Protein AF-A0AA37UG50-F1 (afdb_monomer)

Mean predicted aligned error: 3.46 Å

Nearest PDB structures (foldseek):
  2di3-assembly1_B  TM=8.959E-01  e=8.246E-06  Corynebacterium glutamicum
  5tpm-assembly2_C  TM=8.841E-01  e=8.627E-05  Escherichia coli CFT073
  9jpl-assembly1_B  TM=7.604E-01  e=1.803E-05  Achromobacter denitrificans NBRC 15125
  5tpm-assembly2_D  TM=8.787E-01  e=1.340E-04  Escherichia coli CFT073
  1hw1-assembly1_A  TM=8.583E-01  e=2.278E-02  Escherichia coli

InterPro domains:
  IPR008920 Transcription regulator FadR/GntR, C-terminal [G3DSA:1.20.120.530] (1-130)
  IPR008920 Transcription regulator FadR/GntR, C-terminal [SSF48008] (2-128)
  IPR011711 GntR, C-terminal [PF07729] (1-125)
  IPR011711 GntR, C-terminal [SM00895] (1-126)

Secondary structure (DSSP, 8-state):
-HHHHHHHHHHHHHHHHHH--HHHHHHHHHHHHHHT-TT--HHHHHHHHHHHHHHHHHTTS-HHHHHHHHHHHHHHHHHHHHHHHT-TTHHHHHHHHHHHHHHHHHHHHTT-HHHHHHHHHHHHHHHHHTS----

Solvent-accessible surface area (backbone atoms only — not comparable to full-atom values): 7010 Å² total; per-residue (Å²): 93,62,70,61,50,48,57,53,51,26,48,18,29,25,34,17,14,77,50,46,47,75,66,50,52,51,53,52,49,51,44,52,59,63,62,66,43,87,87,69,49,62,66,59,44,52,50,40,54,46,49,4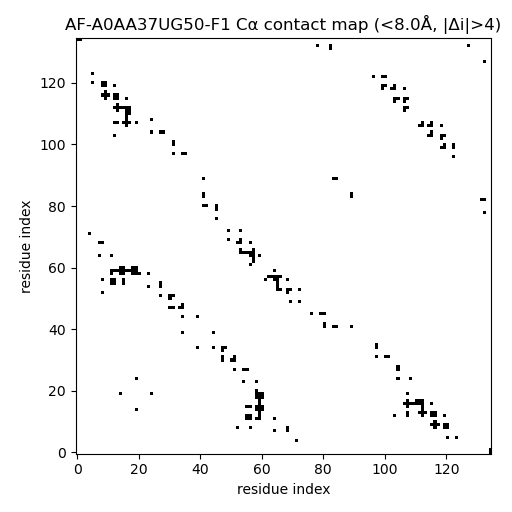5,56,25,49,38,19,44,25,30,75,36,70,66,46,19,55,53,40,47,53,51,44,60,76,45,42,67,61,52,44,53,46,49,71,69,44,94,57,42,67,64,51,48,56,52,52,52,54,44,52,52,51,25,51,51,22,24,77,70,49,34,28,68,54,9,21,48,40,48,44,50,48,52,50,54,63,53,65,73,67,80,70,85,111

Radius of gyration: 13.78 Å; Cα contacts (8 Å, |Δi|>4): 153; chains: 1; bounding box: 36×24×34 Å

Organism: NCBI:txid1930060

Foldseek 3Di:
DLVVCLVLQLLLLLLLLVQADPVLLVVLVVLLVVLPDPPDDLLSNLVSVLVNSLSSLCSSPDNVSSVVSNVVSVVCSVVSSVLLVPDPCSVVVSVVLSVLSVQLSVCSPVSNSVSNSVS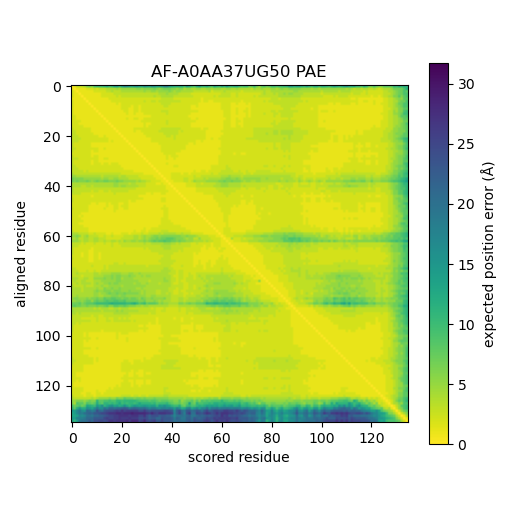VSCSSCVSVVVPRDDD

pLDDT: mean 92.58, std 10.24, range [45.16, 98.88]

Structure (mmCIF, N/CA/C/O backbone):
data_AF-A0AA37UG50-F1
#
_entry.id   AF-A0AA37UG50-F1
#
loop_
_atom_site.group_PDB
_atom_site.id
_atom_site.type_symbol
_atom_site.label_atom_id
_atom_site.label_alt_id
_atom_site.label_comp_id
_atom_site.label_asym_id
_atom_site.label_entity_id
_atom_site.label_seq_id
_atom_site.pdbx_PDB_ins_code
_atom_site.Cartn_x
_atom_site.Cartn_y
_atom_site.Cartn_z
_atom_site.occupancy
_atom_site.B_iso_or_equiv
_atom_site.auth_seq_id
_atom_site.auth_comp_id
_atom_site.auth_asym_id
_atom_site.auth_atom_id
_atom_site.pdbx_PDB_model_num
ATOM 1 N N . MET A 1 1 ? 15.599 8.585 3.099 1.00 77.88 1 MET A N 1
ATOM 2 C CA . MET A 1 1 ? 14.098 8.727 3.137 1.00 77.88 1 MET A CA 1
ATOM 3 C C . MET A 1 1 ? 13.373 7.506 3.725 1.00 77.88 1 MET A C 1
ATOM 5 O O . MET A 1 1 ? 12.251 7.619 4.226 1.00 77.88 1 MET A O 1
ATOM 9 N N . LEU A 1 2 ? 13.997 6.329 3.651 1.00 85.25 2 LEU A N 1
ATOM 10 C CA . LEU A 1 2 ? 13.392 5.032 3.945 1.00 85.25 2 LEU A CA 1
ATOM 11 C C . LEU A 1 2 ? 12.822 4.910 5.368 1.00 85.25 2 LEU A C 1
ATOM 13 O O . LEU A 1 2 ? 11.710 4.429 5.555 1.00 85.25 2 LEU A O 1
ATOM 17 N N . ARG A 1 3 ? 13.544 5.401 6.382 1.00 89.50 3 ARG A N 1
ATOM 18 C CA . ARG A 1 3 ? 13.115 5.305 7.792 1.00 89.50 3 ARG A CA 1
ATOM 19 C C . ARG A 1 3 ? 11.793 6.026 8.065 1.00 89.50 3 ARG A C 1
ATOM 21 O O . ARG A 1 3 ? 10.971 5.508 8.814 1.00 89.50 3 ARG A O 1
ATOM 28 N N . THR A 1 4 ? 11.578 7.184 7.438 1.00 91.25 4 THR A N 1
ATOM 29 C CA . THR A 1 4 ? 10.322 7.941 7.551 1.00 91.25 4 THR A CA 1
ATOM 30 C C . THR A 1 4 ? 9.171 7.200 6.880 1.00 91.25 4 THR A C 1
ATOM 32 O O . THR A 1 4 ? 8.090 7.125 7.459 1.00 91.25 4 THR A O 1
ATOM 35 N N . ARG A 1 5 ? 9.411 6.608 5.698 1.00 92.94 5 ARG A N 1
ATOM 36 C CA . ARG A 1 5 ? 8.431 5.744 5.023 1.00 92.94 5 ARG A CA 1
ATOM 37 C C . ARG A 1 5 ? 8.035 4.575 5.903 1.00 92.94 5 ARG A C 1
ATOM 39 O O . ARG A 1 5 ? 6.857 4.413 6.176 1.00 92.94 5 ARG A O 1
ATOM 46 N N . LEU A 1 6 ? 9.016 3.827 6.403 1.00 95.38 6 LEU A N 1
ATOM 47 C CA . LEU A 1 6 ? 8.765 2.694 7.285 1.00 95.38 6 LEU A CA 1
ATOM 48 C C . LEU A 1 6 ? 7.934 3.119 8.496 1.00 95.38 6 LEU A C 1
ATOM 50 O O . LEU A 1 6 ? 6.897 2.523 8.735 1.00 95.38 6 LEU A O 1
ATOM 54 N N . ALA A 1 7 ? 8.322 4.184 9.204 1.00 96.44 7 ALA A N 1
ATOM 55 C CA . ALA A 1 7 ? 7.576 4.650 10.372 1.00 96.44 7 ALA A CA 1
ATOM 56 C C . ALA A 1 7 ? 6.112 4.995 10.045 1.00 96.44 7 ALA A C 1
ATOM 58 O O . ALA A 1 7 ? 5.204 4.529 10.733 1.00 96.44 7 ALA A O 1
ATOM 59 N N . LEU A 1 8 ? 5.879 5.784 8.991 1.00 97.00 8 LEU A N 1
ATOM 60 C CA . LEU A 1 8 ? 4.537 6.247 8.643 1.00 97.00 8 LEU A CA 1
ATOM 61 C C . LEU A 1 8 ? 3.677 5.131 8.035 1.00 97.00 8 LEU A C 1
ATOM 63 O O . LEU A 1 8 ? 2.515 4.987 8.405 1.00 97.00 8 LEU A O 1
ATOM 67 N N . GLU A 1 9 ? 4.227 4.340 7.115 1.00 98.00 9 GLU A N 1
ATOM 68 C CA . GLU A 1 9 ? 3.497 3.301 6.383 1.00 98.00 9 GLU A CA 1
ATOM 69 C C . GLU A 1 9 ? 3.186 2.089 7.269 1.00 98.00 9 GLU A C 1
ATOM 71 O O . GLU A 1 9 ? 2.063 1.589 7.215 1.00 98.00 9 GLU A O 1
ATOM 76 N N . THR A 1 10 ? 4.105 1.660 8.151 1.00 98.50 10 THR A N 1
ATOM 77 C CA . THR A 1 10 ? 3.816 0.545 9.075 1.00 98.50 10 THR A CA 1
ATOM 78 C C . THR A 1 10 ? 2.760 0.921 10.105 1.00 98.50 10 THR A C 1
ATOM 80 O O . THR A 1 10 ? 1.880 0.115 10.396 1.00 98.50 10 THR A O 1
ATOM 83 N N . TRP A 1 11 ? 2.807 2.157 10.620 1.00 98.31 11 TRP A N 1
ATOM 84 C CA . TRP A 1 11 ? 1.756 2.667 11.502 1.00 98.31 11 TRP A CA 1
ATOM 85 C C . TRP A 1 11 ? 0.422 2.758 10.753 1.00 98.31 11 TRP A C 1
ATOM 87 O O . TRP A 1 11 ? -0.581 2.244 11.229 1.00 98.31 11 TRP A O 1
ATOM 97 N N . SER A 1 12 ? 0.424 3.313 9.537 1.00 98.50 12 SER A N 1
ATOM 98 C CA . SER A 1 12 ? -0.789 3.452 8.719 1.00 98.50 12 SER A CA 1
ATOM 99 C C . SER A 1 12 ? -1.466 2.111 8.437 1.00 98.50 12 SER A C 1
ATOM 101 O O . SER A 1 12 ? -2.682 2.022 8.544 1.00 98.50 12 SER A O 1
ATOM 103 N N . CYS A 1 13 ? -0.698 1.069 8.099 1.00 98.69 13 CYS A N 1
ATOM 104 C CA . CYS A 1 13 ? -1.250 -0.265 7.841 1.00 98.69 13 CYS A CA 1
ATOM 105 C C . CYS A 1 13 ? -1.808 -0.914 9.113 1.00 98.69 13 CYS A C 1
ATOM 107 O O . CYS A 1 13 ? -2.877 -1.515 9.065 1.00 98.69 13 CYS A O 1
ATOM 109 N N . SER A 1 14 ? -1.108 -0.761 10.243 1.00 98.69 14 SER A N 1
ATOM 110 C CA . SER A 1 14 ? -1.577 -1.228 11.553 1.00 98.69 14 SER A CA 1
ATOM 111 C C . SER A 1 14 ? -2.917 -0.590 11.922 1.00 98.69 14 SER A C 1
ATOM 113 O O . SER A 1 14 ? -3.866 -1.294 12.246 1.00 98.69 14 SER A O 1
ATOM 115 N N . GLU A 1 15 ? -3.022 0.735 11.823 1.00 98.69 15 GLU A N 1
ATOM 116 C CA . GLU A 1 15 ? -4.250 1.459 12.167 1.00 98.69 15 GLU A CA 1
ATOM 117 C C . GLU A 1 15 ? -5.379 1.200 11.169 1.00 98.69 15 GLU A C 1
ATOM 119 O O . GLU A 1 15 ? -6.531 1.058 11.567 1.00 98.69 15 GLU A O 1
ATOM 124 N N . ALA A 1 16 ? -5.068 1.091 9.874 1.00 98.62 16 ALA A N 1
ATOM 125 C CA . ALA A 1 16 ? -6.064 0.742 8.867 1.00 98.62 16 ALA A CA 1
ATOM 126 C C . ALA A 1 16 ? -6.678 -0.636 9.145 1.00 98.62 16 ALA A C 1
ATOM 128 O O . ALA A 1 16 ? -7.883 -0.786 9.004 1.00 98.62 16 ALA A O 1
ATOM 129 N N . ALA A 1 17 ? -5.905 -1.618 9.620 1.00 98.75 17 ALA A N 1
ATOM 130 C CA . ALA A 1 17 ? -6.464 -2.912 10.021 1.00 98.75 17 ALA A CA 1
ATOM 131 C C . ALA A 1 17 ? -7.495 -2.795 11.165 1.00 98.75 17 ALA A C 1
ATOM 133 O O . ALA A 1 17 ? -8.398 -3.618 11.277 1.00 98.75 17 ALA A O 1
ATOM 134 N N . LEU A 1 18 ? -7.388 -1.769 12.014 1.00 98.31 18 LEU A N 1
ATOM 135 C CA . LEU A 1 18 ? -8.284 -1.565 13.157 1.00 98.31 18 LEU A CA 1
ATOM 136 C C . LEU A 1 18 ? -9.468 -0.639 12.848 1.00 98.31 18 LEU A C 1
ATOM 138 O O . LEU A 1 18 ? -10.494 -0.706 13.529 1.00 98.31 18 LEU A O 1
ATOM 142 N N . HIS A 1 19 ? -9.321 0.247 11.862 1.00 98.25 19 HIS A N 1
ATOM 143 C CA . HIS A 1 19 ? -10.234 1.372 11.648 1.00 98.25 19 HIS A CA 1
ATOM 144 C C . HIS A 1 19 ? -10.837 1.456 10.245 1.00 98.25 19 HIS A C 1
ATOM 146 O O . HIS A 1 19 ? -11.834 2.163 10.081 1.00 98.25 19 HIS A O 1
ATOM 152 N N . ALA A 1 20 ? -10.286 0.748 9.256 1.00 98.25 20 ALA A N 1
ATOM 153 C CA . ALA A 1 20 ? -10.811 0.771 7.899 1.00 98.25 20 ALA A CA 1
ATOM 154 C C . ALA A 1 20 ? -12.232 0.191 7.844 1.00 98.25 20 ALA A C 1
ATOM 156 O O . ALA A 1 20 ? -12.556 -0.861 8.399 1.00 98.25 20 ALA A O 1
ATOM 157 N N . SER A 1 21 ? -13.097 0.909 7.145 1.00 98.25 21 SER A N 1
ATOM 158 C CA . SER A 1 21 ? -14.453 0.509 6.817 1.00 98.25 21 SER A CA 1
ATOM 159 C C . SER A 1 21 ? -14.485 -0.440 5.615 1.00 98.25 21 SER A C 1
ATOM 161 O O . SER A 1 21 ? -13.526 -0.586 4.856 1.00 98.25 21 SER A O 1
ATOM 163 N N . ALA A 1 22 ? -15.643 -1.058 5.382 1.00 98.25 22 ALA A N 1
ATOM 164 C CA . ALA A 1 22 ? -15.861 -1.863 4.181 1.00 98.25 22 ALA A CA 1
ATOM 165 C C . ALA A 1 22 ? -15.734 -1.046 2.878 1.00 98.25 22 ALA A C 1
ATOM 167 O O . ALA A 1 22 ? -15.333 -1.597 1.855 1.00 98.25 22 ALA A O 1
ATOM 168 N N . GLU A 1 23 ? -16.053 0.251 2.915 1.00 98.38 23 GLU A N 1
ATOM 169 C CA . GLU A 1 23 ? -15.864 1.165 1.783 1.00 98.38 23 GLU A CA 1
ATOM 170 C C . GLU A 1 23 ? -14.373 1.401 1.517 1.00 98.38 23 GLU A C 1
ATOM 172 O O . GLU A 1 23 ? -13.926 1.275 0.378 1.00 98.38 23 GLU A O 1
ATOM 177 N N . ASP A 1 24 ? -13.577 1.602 2.573 1.00 98.44 24 ASP A N 1
ATOM 178 C CA . ASP A 1 24 ? -12.121 1.714 2.456 1.00 98.44 24 ASP A CA 1
ATOM 179 C C . ASP A 1 24 ? -11.506 0.454 1.825 1.00 98.44 24 ASP A C 1
ATOM 181 O O . ASP A 1 24 ? -10.675 0.549 0.919 1.00 98.44 24 ASP A O 1
ATOM 185 N N . HIS A 1 25 ? -11.951 -0.737 2.245 1.00 98.69 25 HIS A N 1
ATOM 186 C CA . HIS A 1 25 ? -11.509 -2.004 1.655 1.00 98.69 25 HIS A CA 1
ATOM 187 C C . HIS A 1 25 ? -11.858 -2.115 0.168 1.00 98.69 25 HIS A C 1
ATOM 189 O O . HIS A 1 25 ? -11.030 -2.570 -0.624 1.00 98.69 25 HIS A O 1
ATOM 195 N N . ALA A 1 26 ? -13.069 -1.705 -0.216 1.00 98.75 26 ALA A N 1
ATOM 196 C CA . ALA A 1 26 ? -13.516 -1.749 -1.603 1.00 98.75 26 ALA A CA 1
ATOM 197 C C . ALA A 1 26 ? -12.704 -0.794 -2.490 1.00 98.75 26 ALA A C 1
ATOM 199 O O . ALA A 1 26 ? -12.287 -1.173 -3.584 1.00 98.75 26 ALA A O 1
ATOM 200 N N . GLU A 1 27 ? -12.423 0.418 -2.013 1.00 98.62 27 GLU A N 1
ATOM 201 C CA . GLU A 1 27 ? -11.597 1.382 -2.743 1.00 98.62 27 GLU A CA 1
ATOM 202 C C . GLU A 1 27 ? -10.144 0.918 -2.882 1.00 98.62 27 GLU A C 1
ATOM 204 O O . GLU A 1 27 ? -9.559 1.033 -3.961 1.00 98.62 27 GLU A O 1
ATOM 209 N N . LEU A 1 28 ? -9.563 0.347 -1.822 1.00 98.75 28 LEU A N 1
ATOM 210 C CA . LEU A 1 28 ? -8.228 -0.249 -1.875 1.00 98.75 28 LEU A CA 1
ATOM 211 C C . LEU A 1 28 ? -8.168 -1.396 -2.887 1.00 98.75 28 LEU A C 1
ATOM 213 O O . LEU A 1 28 ? -7.240 -1.449 -3.693 1.00 98.75 28 LEU A O 1
ATOM 217 N N . ALA A 1 29 ? -9.166 -2.283 -2.885 1.00 98.75 29 ALA A N 1
ATOM 218 C CA . ALA A 1 29 ? -9.256 -3.372 -3.852 1.00 98.75 29 ALA A CA 1
ATOM 219 C C . ALA A 1 29 ? -9.354 -2.847 -5.291 1.00 98.75 29 ALA A C 1
ATOM 221 O O . ALA A 1 29 ? -8.622 -3.321 -6.157 1.00 98.75 29 ALA A O 1
ATOM 222 N N . ALA A 1 30 ? -10.175 -1.820 -5.531 1.00 98.75 30 ALA A N 1
ATOM 223 C CA . ALA A 1 30 ? -10.339 -1.221 -6.852 1.00 98.75 30 ALA A CA 1
ATOM 224 C C . ALA A 1 30 ? -9.038 -0.603 -7.396 1.00 98.75 30 ALA A C 1
ATOM 226 O O . ALA A 1 30 ? -8.759 -0.709 -8.590 1.00 98.75 30 ALA A O 1
ATOM 227 N N . ILE A 1 31 ? -8.212 0.006 -6.534 1.00 98.75 31 ILE A N 1
ATOM 228 C CA . ILE A 1 31 ? -6.885 0.503 -6.934 1.00 98.75 31 ILE A CA 1
ATOM 229 C C . ILE A 1 31 ? -6.003 -0.654 -7.421 1.00 98.75 31 ILE A C 1
ATOM 231 O O . ILE A 1 31 ? -5.349 -0.523 -8.456 1.00 98.75 31 ILE A O 1
ATOM 235 N N . LEU A 1 32 ? -5.999 -1.783 -6.705 1.00 98.56 32 LEU A N 1
ATOM 236 C CA . LEU A 1 32 ? -5.203 -2.954 -7.083 1.00 98.56 32 LEU A CA 1
ATOM 237 C C . LEU A 1 32 ? -5.727 -3.626 -8.356 1.00 98.56 32 LEU A C 1
ATOM 239 O O . LEU A 1 32 ? -4.928 -4.040 -9.192 1.00 98.56 32 LEU A O 1
ATOM 243 N N . ASP A 1 33 ? -7.045 -3.673 -8.545 1.00 98.31 33 ASP A N 1
ATOM 244 C CA . ASP A 1 33 ? -7.661 -4.188 -9.772 1.00 98.31 33 ASP A CA 1
ATOM 245 C C . ASP A 1 33 ? -7.272 -3.335 -10.995 1.00 98.31 33 ASP A C 1
ATOM 247 O O . ASP A 1 33 ? -6.933 -3.870 -12.052 1.00 98.31 33 ASP A O 1
ATOM 251 N N . GLU A 1 34 ? -7.241 -2.005 -10.857 1.00 98.12 34 GLU A N 1
ATOM 252 C CA . GLU A 1 34 ? -6.740 -1.112 -11.912 1.00 98.12 34 GLU A CA 1
ATOM 253 C C . GLU A 1 34 ? -5.235 -1.326 -12.155 1.00 98.12 34 GLU A C 1
ATOM 255 O O . GLU A 1 34 ? -4.762 -1.256 -13.293 1.00 98.12 34 GLU A O 1
ATOM 260 N N . MET A 1 35 ? -4.478 -1.641 -11.100 1.00 97.31 35 MET A N 1
ATOM 261 C CA . MET A 1 35 ? -3.047 -1.927 -11.192 1.00 97.31 35 MET A CA 1
ATOM 262 C C . MET A 1 35 ? -2.755 -3.233 -11.941 1.00 97.31 35 MET A C 1
ATOM 264 O O . MET A 1 35 ? -1.667 -3.377 -12.501 1.00 97.31 35 MET A O 1
ATOM 268 N N . ASP A 1 36 ? -3.715 -4.157 -12.022 1.00 95.94 36 ASP A N 1
ATOM 269 C CA . ASP A 1 36 ? -3.622 -5.428 -12.754 1.00 95.94 36 ASP A CA 1
ATOM 270 C C . ASP A 1 36 ? -3.912 -5.303 -14.258 1.00 95.94 36 ASP A C 1
ATOM 272 O O . ASP A 1 36 ? -3.796 -6.281 -15.004 1.00 95.94 36 ASP A O 1
ATOM 276 N N . ARG A 1 37 ? -4.243 -4.102 -14.749 1.00 95.06 37 ARG A N 1
ATOM 277 C CA . ARG A 1 37 ? -4.589 -3.910 -16.160 1.00 95.06 37 ARG A CA 1
ATOM 278 C C . ARG A 1 37 ? -3.484 -4.377 -17.113 1.00 95.06 37 ARG A C 1
ATOM 280 O O . ARG A 1 37 ? -2.323 -3.972 -16.969 1.00 95.06 37 ARG A O 1
ATOM 287 N N . PRO A 1 38 ? -3.834 -5.167 -18.148 1.00 93.00 38 PRO A N 1
ATOM 288 C CA . PRO A 1 38 ? -2.880 -5.583 -19.165 1.00 93.00 38 PRO A CA 1
ATOM 289 C C . PRO A 1 38 ? -2.222 -4.382 -19.847 1.00 93.00 38 PRO A C 1
ATOM 291 O O . PRO A 1 38 ? -2.901 -3.442 -20.261 1.00 93.00 38 PRO A O 1
ATOM 294 N N . GLY A 1 39 ? -0.898 -4.429 -19.987 1.00 90.69 39 GLY A N 1
ATOM 295 C CA . GLY A 1 39 ? -0.133 -3.391 -20.680 1.00 90.69 39 GLY A CA 1
ATOM 296 C C . GLY A 1 39 ? 0.008 -2.067 -19.923 1.00 90.69 39 GLY A C 1
ATOM 297 O O . GLY A 1 39 ? 0.416 -1.084 -20.538 1.00 90.69 39 GLY A O 1
ATOM 298 N N . ILE A 1 40 ? -0.308 -2.017 -18.621 1.00 94.00 40 ILE A N 1
ATOM 299 C CA . ILE A 1 40 ? -0.041 -0.834 -17.794 1.00 94.00 40 ILE A CA 1
ATOM 300 C C . ILE A 1 40 ? 1.445 -0.455 -17.860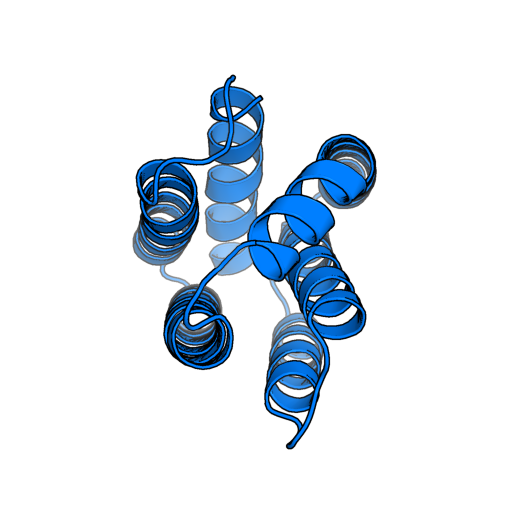 1.00 94.00 40 ILE A C 1
ATOM 302 O O . ILE A 1 40 ? 2.313 -1.319 -17.786 1.00 94.00 40 ILE A O 1
ATOM 306 N N . GLY A 1 41 ? 1.745 0.832 -18.033 1.00 92.00 41 GLY A N 1
ATOM 307 C CA . GLY A 1 41 ? 3.117 1.340 -18.040 1.00 92.00 41 GLY A CA 1
ATOM 308 C C . GLY A 1 41 ? 3.620 1.687 -16.638 1.00 92.00 41 GLY A C 1
ATOM 309 O O . GLY A 1 41 ? 2.830 1.924 -15.725 1.00 92.00 41 GLY A O 1
ATOM 310 N N . THR A 1 42 ? 4.939 1.810 -16.478 1.00 92.00 42 THR A N 1
ATOM 311 C CA . THR A 1 42 ? 5.596 2.139 -15.195 1.00 92.00 42 THR A CA 1
ATOM 312 C C . THR A 1 42 ? 5.079 3.432 -14.553 1.00 92.00 42 THR A C 1
ATOM 314 O O . THR A 1 42 ? 4.954 3.508 -13.333 1.00 92.00 42 THR A O 1
ATOM 317 N N . GLY A 1 43 ? 4.736 4.445 -15.357 1.00 92.12 43 GLY A N 1
ATOM 318 C CA . GLY A 1 43 ? 4.188 5.714 -14.869 1.00 92.12 43 GLY A CA 1
ATOM 319 C C . GLY A 1 43 ? 2.818 5.563 -14.200 1.00 92.12 43 GLY A C 1
ATOM 320 O O . GLY A 1 43 ? 2.627 6.040 -13.080 1.00 92.12 43 GLY A O 1
ATOM 321 N N . ASP A 1 44 ? 1.883 4.868 -14.855 1.00 94.94 44 ASP A N 1
ATOM 322 C CA . ASP A 1 44 ? 0.559 4.589 -14.287 1.00 94.94 44 ASP A CA 1
ATOM 323 C C . ASP A 1 44 ? 0.639 3.616 -13.113 1.00 94.94 44 ASP A C 1
ATOM 325 O O . ASP A 1 44 ? -0.036 3.824 -12.106 1.00 94.94 44 ASP A O 1
ATOM 329 N N . PHE A 1 45 ? 1.515 2.613 -13.196 1.00 95.44 45 PHE A N 1
ATOM 330 C CA . PHE A 1 45 ? 1.771 1.692 -12.094 1.00 95.44 45 PHE A CA 1
ATOM 331 C C . PHE A 1 45 ? 2.247 2.442 -10.844 1.00 95.44 45 PHE A C 1
ATOM 333 O O . PHE A 1 45 ? 1.661 2.304 -9.777 1.00 95.44 45 PHE A O 1
ATOM 340 N N . ASN A 1 46 ? 3.243 3.323 -10.976 1.00 94.81 46 ASN A N 1
ATOM 341 C CA . ASN A 1 46 ? 3.736 4.131 -9.861 1.00 94.81 46 ASN A CA 1
ATOM 342 C C . ASN A 1 46 ? 2.673 5.102 -9.308 1.00 94.81 46 ASN A C 1
ATOM 344 O O . ASN A 1 46 ? 2.636 5.367 -8.104 1.00 94.81 46 ASN A O 1
ATOM 348 N N . ARG A 1 47 ? 1.796 5.638 -10.168 1.00 96.31 47 ARG A N 1
ATOM 349 C CA . ARG A 1 47 ? 0.668 6.475 -9.735 1.00 96.31 47 ARG A CA 1
ATOM 350 C C . ARG A 1 47 ? -0.317 5.678 -8.876 1.00 96.31 47 ARG A C 1
ATOM 352 O O . ARG A 1 47 ? -0.764 6.194 -7.854 1.00 96.31 47 ARG A O 1
ATOM 359 N N . LEU A 1 48 ? -0.653 4.454 -9.282 1.00 98.12 48 LEU A N 1
ATOM 360 C CA . LEU A 1 48 ? -1.548 3.565 -8.534 1.00 98.12 48 LEU A CA 1
ATOM 361 C C . LEU A 1 48 ? -0.900 3.061 -7.241 1.00 98.12 48 LEU A C 1
ATOM 363 O O . LEU A 1 48 ? -1.552 3.097 -6.204 1.00 98.12 48 LEU A O 1
ATOM 367 N N . ASP A 1 49 ? 0.390 2.721 -7.267 1.00 97.00 49 ASP A N 1
ATOM 368 C CA . ASP A 1 49 ? 1.188 2.406 -6.075 1.00 97.00 49 ASP A CA 1
ATOM 369 C C . ASP A 1 49 ? 1.113 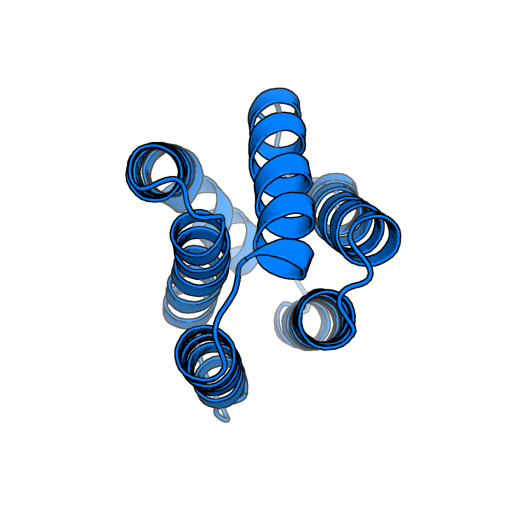3.553 -5.053 1.00 97.00 49 ASP A C 1
ATOM 371 O O . ASP A 1 49 ? 0.709 3.362 -3.907 1.00 97.00 49 ASP A O 1
ATOM 375 N N . ALA A 1 50 ? 1.388 4.792 -5.476 1.00 96.81 50 ALA A N 1
ATOM 376 C CA . ALA A 1 50 ? 1.254 5.953 -4.599 1.00 96.81 50 ALA A CA 1
ATOM 377 C C . ALA A 1 50 ? -0.178 6.126 -4.061 1.00 96.81 50 ALA A C 1
ATOM 379 O O . ALA A 1 50 ? -0.348 6.417 -2.875 1.00 96.81 50 ALA A O 1
ATOM 380 N N . ALA A 1 51 ? -1.193 5.941 -4.911 1.00 98.31 51 ALA A N 1
ATOM 381 C CA . ALA A 1 51 ? -2.594 6.046 -4.515 1.00 98.31 51 ALA A CA 1
ATOM 382 C C . ALA A 1 51 ? -2.979 4.989 -3.470 1.00 98.31 51 ALA A C 1
ATOM 384 O O . ALA A 1 51 ? -3.660 5.326 -2.505 1.00 98.31 51 ALA A O 1
ATOM 385 N N . PHE A 1 52 ? -2.496 3.753 -3.611 1.00 98.69 52 PHE A N 1
ATOM 386 C CA . PHE A 1 52 ? -2.738 2.667 -2.665 1.00 98.69 52 PHE A CA 1
ATOM 387 C C . PHE A 1 52 ? -2.205 3.011 -1.269 1.00 98.69 52 PHE A C 1
ATOM 389 O O . PHE A 1 52 ? -2.960 3.012 -0.297 1.00 98.69 52 PHE A O 1
ATOM 396 N N . HIS A 1 53 ? -0.938 3.425 -1.167 1.00 98.44 53 HIS A N 1
ATOM 397 C CA . HIS A 1 53 ? -0.335 3.806 0.117 1.00 98.44 53 HIS A CA 1
ATOM 398 C C . HIS A 1 53 ? -1.014 5.024 0.763 1.00 98.44 53 HIS A C 1
ATOM 400 O O . HIS A 1 53 ? -1.242 5.043 1.975 1.00 98.44 53 HIS A O 1
ATOM 406 N N . VAL A 1 54 ? -1.376 6.038 -0.032 1.00 98.25 54 VAL A N 1
ATOM 407 C CA . VAL A 1 54 ? -2.136 7.200 0.463 1.00 98.25 54 VAL A CA 1
ATOM 408 C C . VAL A 1 54 ? -3.519 6.778 0.950 1.00 98.25 54 VAL A C 1
ATOM 410 O O . VAL A 1 54 ? -3.963 7.256 1.996 1.00 98.25 54 VAL A O 1
ATOM 413 N N . ARG A 1 55 ? -4.185 5.861 0.241 1.00 98.50 55 ARG A N 1
ATOM 414 C CA . ARG A 1 55 ? -5.506 5.375 0.627 1.00 98.50 55 ARG A CA 1
ATOM 415 C C . ARG A 1 55 ? -5.465 4.575 1.925 1.00 98.50 55 ARG A C 1
ATOM 417 O O . ARG A 1 55 ? -6.318 4.801 2.780 1.00 98.50 55 ARG A O 1
ATOM 424 N N . ILE A 1 56 ? -4.458 3.724 2.129 1.00 98.62 56 ILE A N 1
ATOM 425 C CA . ILE A 1 56 ? -4.253 3.039 3.417 1.00 98.62 56 ILE A CA 1
ATOM 426 C C . ILE A 1 56 ? -4.094 4.070 4.538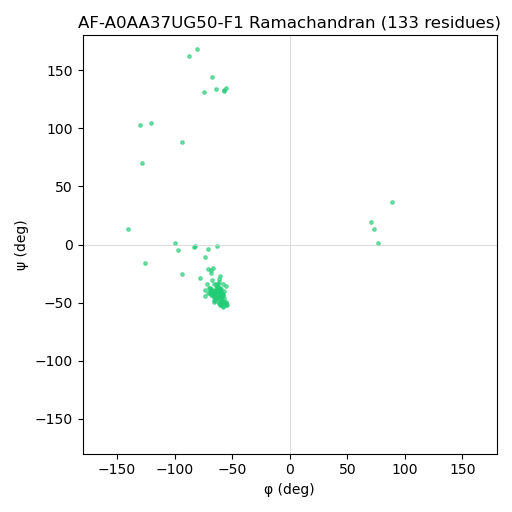 1.00 98.62 56 ILE A C 1
ATOM 428 O O . ILE A 1 56 ? -4.797 4.002 5.542 1.00 98.62 56 ILE A O 1
ATOM 432 N N . ALA A 1 57 ? -3.231 5.072 4.350 1.00 98.38 57 ALA A N 1
ATOM 433 C CA . ALA A 1 57 ? -3.010 6.119 5.346 1.00 98.38 57 ALA A CA 1
ATOM 434 C C . ALA A 1 57 ? -4.287 6.908 5.679 1.00 98.38 57 ALA A C 1
ATOM 436 O O . ALA A 1 57 ? -4.526 7.220 6.844 1.00 98.38 57 ALA A O 1
ATOM 437 N N . ALA A 1 58 ? -5.136 7.186 4.689 1.00 97.69 58 ALA A N 1
ATOM 438 C CA . ALA A 1 58 ? -6.438 7.819 4.903 1.00 97.69 58 ALA A CA 1
ATOM 439 C C . ALA A 1 58 ? -7.440 6.909 5.642 1.00 97.69 58 ALA A C 1
ATOM 441 O O . ALA A 1 58 ? -8.325 7.412 6.328 1.00 97.69 58 ALA A O 1
ATOM 442 N N . SER A 1 59 ? -7.260 5.589 5.558 1.00 98.19 59 SER A N 1
ATOM 443 C CA . SER A 1 59 ? -8.095 4.582 6.234 1.00 98.19 59 SER A CA 1
ATOM 444 C C . SER A 1 59 ? -7.683 4.334 7.692 1.00 98.19 59 SER A C 1
ATOM 446 O O . SER A 1 59 ? -8.327 3.566 8.393 1.00 98.19 59 SER A O 1
ATOM 448 N N . SER A 1 60 ? -6.619 4.987 8.176 1.00 95.50 60 SER A N 1
ATOM 449 C CA . SER A 1 60 ? -6.104 4.824 9.548 1.00 95.50 60 SER A CA 1
ATOM 450 C C . SER A 1 60 ? -6.992 5.431 10.645 1.00 95.50 60 SER A C 1
ATOM 452 O O . SER A 1 60 ? -6.648 5.366 11.818 1.00 95.50 60 SER A O 1
ATOM 454 N N . GLY A 1 61 ? -8.085 6.112 10.288 1.00 90.06 61 GLY A N 1
ATOM 455 C CA . GLY A 1 61 ? -8.862 6.929 11.228 1.00 90.06 61 GLY A CA 1
ATOM 456 C C . GLY A 1 61 ? -8.217 8.284 11.564 1.00 90.06 61 GLY A C 1
ATOM 457 O O . GLY A 1 61 ? -8.790 9.065 12.323 1.00 90.06 61 GLY A O 1
ATOM 458 N N . ASN A 1 62 ? -7.058 8.609 10.972 1.00 91.25 62 ASN A N 1
ATOM 459 C CA . ASN A 1 62 ? -6.380 9.894 11.134 1.00 91.25 62 ASN A CA 1
ATOM 460 C C . ASN A 1 62 ? -6.203 10.620 9.790 1.00 91.25 62 ASN A C 1
ATOM 462 O O . ASN A 1 62 ? -5.312 10.313 8.996 1.00 91.25 62 ASN A O 1
ATOM 466 N N . LEU A 1 63 ? -7.021 11.654 9.570 1.00 87.06 63 LEU A N 1
ATOM 467 C CA . LEU A 1 63 ? -7.015 12.451 8.337 1.00 87.06 63 LEU A CA 1
ATOM 468 C C . LEU A 1 63 ? -5.653 13.098 8.032 1.00 87.06 63 LEU A C 1
ATOM 470 O O . LEU A 1 63 ? -5.272 13.211 6.866 1.00 87.06 63 LEU A O 1
ATOM 474 N N . LEU A 1 64 ? -4.891 13.499 9.057 1.00 94.06 64 LEU A N 1
ATOM 475 C CA . LEU A 1 64 ? -3.573 14.110 8.861 1.00 94.06 64 LEU A CA 1
ATOM 476 C C . LEU A 1 64 ? -2.595 13.127 8.204 1.00 94.06 64 LEU A C 1
ATOM 478 O O . LEU A 1 64 ? -1.783 13.531 7.370 1.00 94.06 64 LEU A O 1
ATOM 482 N N . THR A 1 65 ? -2.694 11.840 8.535 1.00 93.81 65 THR A N 1
ATOM 483 C CA . THR A 1 65 ? -1.802 10.801 8.011 1.00 93.81 65 THR A CA 1
ATOM 484 C C . THR A 1 65 ? -1.929 10.672 6.496 1.00 93.81 65 THR A C 1
ATOM 486 O O . THR A 1 65 ? -0.908 10.590 5.815 1.00 93.81 65 THR A O 1
ATOM 489 N N . GLY A 1 66 ? -3.142 10.761 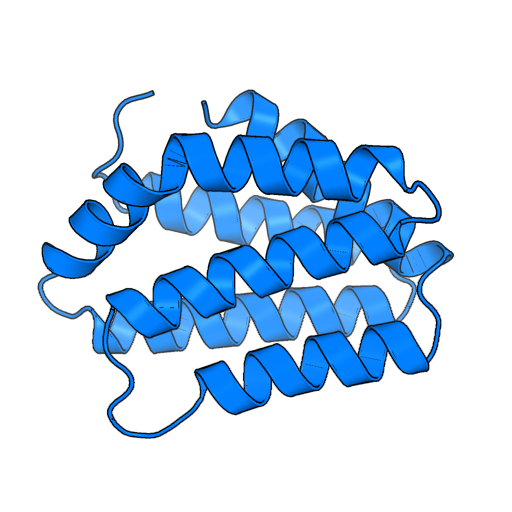5.939 1.00 94.94 66 GLY A N 1
ATOM 490 C CA . GLY A 1 66 ? -3.347 10.782 4.486 1.00 94.94 66 GLY A CA 1
ATOM 491 C C . GLY A 1 66 ? -2.617 11.946 3.798 1.00 94.94 66 GLY A C 1
ATOM 492 O O . GLY A 1 66 ? -1.936 11.753 2.789 1.00 94.94 66 GLY A O 1
ATOM 493 N N . HIS A 1 67 ? -2.669 13.151 4.378 1.00 95.94 67 HIS A N 1
ATOM 494 C CA . HIS A 1 67 ? -1.969 14.327 3.844 1.00 95.94 67 HIS A CA 1
ATOM 495 C C . HIS A 1 67 ? -0.440 14.211 3.938 1.00 95.94 67 HIS A C 1
ATOM 497 O O . HIS A 1 67 ? 0.274 14.546 2.984 1.00 95.94 67 HIS A O 1
ATOM 503 N N . LEU A 1 68 ? 0.071 13.712 5.067 1.00 96.31 68 LEU A N 1
ATOM 504 C CA . LEU A 1 68 ? 1.499 13.450 5.251 1.00 96.31 68 LEU A CA 1
ATOM 505 C C . LEU A 1 68 ? 1.990 12.387 4.265 1.00 96.31 68 LEU A C 1
ATOM 507 O O . LEU A 1 68 ? 3.029 12.577 3.631 1.00 96.31 68 LEU A O 1
ATOM 511 N N . MET A 1 69 ? 1.211 11.320 4.069 1.00 97.12 69 MET A N 1
ATOM 512 C CA . MET A 1 69 ? 1.523 10.266 3.108 1.00 97.12 69 MET A CA 1
ATOM 513 C C . MET A 1 69 ? 1.548 10.800 1.678 1.00 97.12 69 MET A C 1
ATOM 515 O O . MET A 1 69 ? 2.495 10.538 0.942 1.00 97.12 69 MET A O 1
ATOM 519 N N . SER A 1 70 ? 0.562 11.615 1.291 1.00 96.12 70 SER A N 1
ATOM 520 C CA . SER A 1 70 ? 0.533 12.248 -0.032 1.00 96.12 70 SER A CA 1
ATOM 521 C C . SER A 1 70 ? 1.775 13.109 -0.275 1.00 96.12 70 SER A C 1
ATOM 523 O O . SER A 1 70 ? 2.356 13.074 -1.360 1.00 96.12 70 SER A O 1
ATOM 525 N N . SER A 1 71 ? 2.207 13.863 0.737 1.00 95.75 71 SER A N 1
ATOM 526 C CA . SER A 1 71 ? 3.397 14.718 0.653 1.00 95.75 71 SER A CA 1
ATOM 527 C C . SER A 1 71 ? 4.676 13.886 0.518 1.00 95.75 71 SER A C 1
ATOM 529 O O . SER A 1 71 ? 5.520 14.161 -0.337 1.00 95.75 71 SER A O 1
ATOM 531 N N . LEU A 1 72 ? 4.791 12.820 1.315 1.00 94.25 72 LEU A N 1
ATOM 532 C CA . LEU A 1 72 ? 5.901 11.871 1.274 1.00 94.25 72 LEU A CA 1
ATOM 533 C C 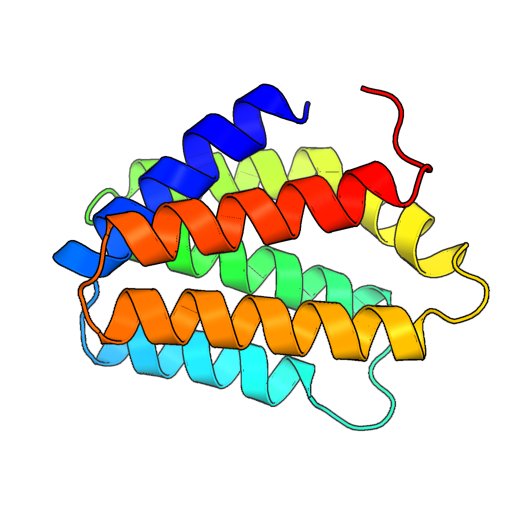. LEU A 1 72 ? 5.998 11.162 -0.084 1.00 94.25 72 LEU A C 1
ATOM 535 O O . LEU A 1 72 ? 7.078 11.112 -0.674 1.00 94.25 72 LEU A O 1
ATOM 539 N N . ARG A 1 73 ? 4.871 10.671 -0.616 1.00 93.31 73 ARG A N 1
ATOM 540 C CA . ARG A 1 73 ? 4.802 10.048 -1.946 1.00 93.31 73 ARG A CA 1
ATOM 541 C C . ARG A 1 73 ? 5.180 11.029 -3.051 1.00 93.31 73 ARG A C 1
ATOM 543 O O . ARG A 1 73 ? 5.911 10.646 -3.960 1.00 93.31 73 ARG A O 1
ATOM 550 N N . GLY A 1 74 ? 4.762 12.292 -2.948 1.00 93.06 74 GLY A N 1
ATOM 551 C CA . GLY A 1 74 ? 5.178 13.350 -3.870 1.00 93.06 74 GLY A CA 1
ATOM 552 C C . GLY A 1 74 ? 6.695 13.566 -3.880 1.00 93.06 74 GLY A C 1
ATOM 553 O O . GLY A 1 74 ? 7.294 13.668 -4.951 1.00 93.06 74 GLY A O 1
ATOM 554 N N . ALA A 1 75 ? 7.327 13.560 -2.704 1.00 91.31 75 ALA A N 1
ATOM 555 C CA . ALA A 1 75 ? 8.766 13.772 -2.569 1.00 91.31 75 ALA A CA 1
ATOM 556 C C . ALA A 1 75 ? 9.619 12.634 -3.164 1.00 91.31 75 ALA A C 1
ATOM 558 O O . ALA A 1 75 ? 10.712 12.896 -3.660 1.00 91.31 75 ALA A O 1
ATOM 559 N N . ILE A 1 76 ? 9.121 11.390 -3.163 1.00 88.00 76 ILE A N 1
ATOM 560 C CA . ILE A 1 76 ? 9.828 10.227 -3.738 1.00 88.00 76 ILE A CA 1
ATOM 561 C C . ILE A 1 76 ? 9.381 9.875 -5.167 1.00 88.00 76 ILE A C 1
ATOM 563 O O . ILE A 1 76 ? 9.955 8.984 -5.785 1.00 88.00 76 ILE A O 1
ATOM 567 N N . ASN A 1 77 ? 8.362 10.549 -5.711 1.00 88.69 77 ASN A N 1
ATOM 568 C CA . ASN A 1 77 ? 7.687 10.125 -6.941 1.00 88.69 77 ASN A CA 1
ATOM 569 C C . ASN A 1 77 ? 8.634 9.978 -8.141 1.00 88.69 77 ASN A C 1
ATOM 571 O O . ASN A 1 77 ? 8.626 8.956 -8.821 1.00 88.69 77 ASN A O 1
ATOM 575 N N . ARG A 1 78 ? 9.469 10.995 -8.392 1.00 86.50 78 ARG A N 1
ATOM 576 C CA . ARG A 1 78 ? 10.411 10.989 -9.523 1.00 86.50 78 ARG A CA 1
ATOM 577 C C . ARG A 1 78 ? 11.394 9.823 -9.420 1.00 86.50 78 ARG A C 1
ATOM 579 O O . ARG A 1 78 ? 11.577 9.089 -10.377 1.00 86.50 78 ARG A O 1
ATOM 586 N N . GLN A 1 79 ? 11.948 9.628 -8.229 1.00 86.44 79 GLN A N 1
ATOM 587 C CA . GLN A 1 79 ? 12.890 8.557 -7.933 1.00 86.44 79 GLN A CA 1
ATOM 588 C C . GLN A 1 79 ? 12.276 7.166 -8.152 1.00 86.44 79 GLN A C 1
ATOM 590 O O . GLN A 1 79 ? 12.948 6.285 -8.673 1.00 86.44 79 GLN A O 1
ATOM 595 N N . MET A 1 80 ? 11.002 6.968 -7.797 1.00 86.19 80 MET A N 1
ATOM 596 C CA . MET A 1 80 ? 10.300 5.701 -8.035 1.00 86.19 80 MET A CA 1
ATOM 597 C C . MET A 1 80 ? 10.041 5.449 -9.528 1.00 86.19 80 MET A C 1
ATOM 599 O O . MET A 1 80 ? 10.247 4.334 -10.000 1.00 86.19 80 MET A O 1
ATOM 603 N N . ILE A 1 81 ? 9.642 6.478 -10.288 1.00 86.19 81 ILE A N 1
ATOM 604 C CA . ILE A 1 81 ? 9.469 6.376 -11.750 1.00 86.19 81 ILE A CA 1
ATOM 605 C C . ILE A 1 81 ? 10.789 5.981 -12.418 1.00 86.19 81 ILE A C 1
ATOM 607 O O . ILE A 1 81 ? 10.814 5.043 -13.215 1.00 86.19 81 ILE A O 1
ATOM 611 N N . ASP A 1 82 ? 11.877 6.667 -12.066 1.00 86.62 82 ASP A N 1
ATOM 612 C CA . ASP A 1 82 ? 13.207 6.394 -12.611 1.00 86.62 82 ASP A CA 1
ATOM 613 C C . ASP A 1 82 ? 13.683 4.985 -12.217 1.00 86.62 82 ASP A C 1
ATOM 615 O O . ASP A 1 82 ? 14.223 4.255 -13.049 1.00 86.62 82 ASP A O 1
ATOM 619 N N . ALA A 1 83 ? 13.422 4.555 -10.976 1.00 85.75 83 ALA A N 1
ATOM 620 C CA . ALA A 1 83 ? 13.732 3.202 -10.525 1.00 85.75 83 ALA A CA 1
ATOM 621 C C . ALA A 1 83 ? 13.033 2.153 -11.402 1.00 85.75 83 ALA A C 1
ATOM 623 O O . ALA A 1 83 ? 13.722 1.324 -11.993 1.00 85.75 83 ALA A O 1
ATOM 624 N N . TYR A 1 84 ? 11.708 2.238 -11.572 1.00 85.62 84 TYR A N 1
ATOM 625 C CA . TYR A 1 84 ? 10.953 1.297 -12.407 1.00 85.62 84 TYR A CA 1
ATOM 626 C C . TYR A 1 84 ? 11.406 1.297 -13.870 1.00 85.62 84 TYR A C 1
ATOM 628 O O . TYR A 1 84 ? 11.518 0.235 -14.476 1.00 85.62 84 TYR A O 1
ATOM 636 N N . ALA A 1 85 ? 11.693 2.469 -14.441 1.00 85.62 85 ALA A N 1
ATOM 637 C CA . ALA A 1 85 ? 12.110 2.597 -15.837 1.00 85.62 85 ALA A CA 1
ATOM 638 C C . ALA A 1 85 ? 13.489 1.978 -16.132 1.00 85.62 85 ALA A C 1
ATOM 640 O O . ALA A 1 85 ? 13.795 1.702 -17.290 1.00 85.62 85 ALA A O 1
ATOM 641 N N . THR A 1 86 ? 14.324 1.771 -15.108 1.00 86.94 86 THR A N 1
ATOM 642 C CA . THR A 1 86 ? 15.675 1.200 -15.262 1.00 86.94 86 THR A CA 1
ATOM 643 C C . THR A 1 86 ? 15.763 -0.290 -14.929 1.00 86.94 86 THR A C 1
ATOM 645 O O . THR A 1 86 ? 16.860 -0.854 -14.990 1.00 86.94 86 THR A O 1
ATOM 648 N N . LEU A 1 87 ? 14.643 -0.927 -14.571 1.00 85.00 87 LEU A N 1
ATOM 649 C CA . LEU A 1 87 ? 14.581 -2.366 -14.330 1.00 85.00 87 LEU A CA 1
ATOM 650 C C . LEU A 1 87 ? 14.631 -3.129 -15.655 1.00 85.00 87 LEU A C 1
ATOM 652 O O . LEU A 1 87 ? 13.883 -2.830 -16.582 1.00 85.00 87 LEU A O 1
ATOM 656 N N . GLU A 1 88 ? 15.502 -4.136 -15.720 1.00 84.25 88 GLU A N 1
ATOM 657 C CA . GLU A 1 88 ? 15.650 -5.006 -16.893 1.00 84.25 88 GLU A CA 1
ATOM 658 C C . GLU A 1 88 ? 14.371 -5.810 -17.176 1.00 84.25 88 GLU A C 1
ATOM 660 O O . GLU A 1 88 ? 13.975 -5.958 -18.328 1.00 84.25 88 GLU A O 1
ATOM 665 N N . ASP A 1 89 ? 13.696 -6.261 -16.116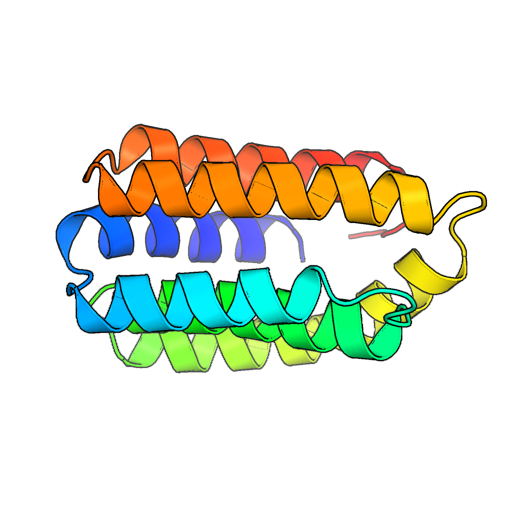 1.00 88.75 89 ASP A N 1
ATOM 666 C CA . ASP A 1 89 ? 12.432 -6.998 -16.172 1.00 88.75 89 ASP A CA 1
ATOM 667 C C . ASP A 1 89 ? 11.401 -6.329 -15.253 1.00 88.75 89 ASP A C 1
ATOM 669 O O . ASP A 1 89 ? 11.062 -6.816 -14.169 1.00 88.75 89 ASP A O 1
ATOM 673 N N . TRP A 1 90 ? 10.950 -5.138 -15.657 1.00 89.56 90 TRP A N 1
ATOM 674 C CA . TRP A 1 90 ? 9.997 -4.363 -14.861 1.00 89.56 90 TRP A CA 1
ATOM 675 C C . TRP A 1 90 ? 8.667 -5.116 -14.680 1.00 89.56 90 TRP A C 1
ATOM 677 O O . TRP A 1 90 ? 8.036 -4.988 -13.633 1.00 89.56 90 TRP A O 1
ATOM 687 N N . GLN A 1 91 ? 8.251 -5.920 -15.665 1.00 90.69 91 GLN A N 1
ATOM 688 C CA . GLN A 1 91 ? 7.011 -6.695 -15.622 1.00 90.69 91 GLN A CA 1
ATOM 689 C C . GLN A 1 91 ? 7.041 -7.722 -14.493 1.00 90.69 91 GLN A C 1
ATOM 691 O O . GLN A 1 91 ? 6.086 -7.800 -13.720 1.00 90.69 91 GLN A O 1
ATOM 696 N N . ARG A 1 92 ? 8.151 -8.449 -14.336 1.00 90.81 92 ARG A N 1
ATOM 697 C CA . ARG A 1 92 ? 8.323 -9.370 -13.212 1.00 90.81 92 ARG A CA 1
ATOM 698 C C . ARG A 1 92 ? 8.314 -8.650 -11.869 1.00 90.81 92 ARG A C 1
ATOM 700 O O . ARG A 1 92 ? 7.715 -9.136 -10.914 1.00 90.81 92 ARG A O 1
ATOM 707 N N . THR A 1 93 ? 8.938 -7.475 -11.777 1.00 90.19 93 THR A N 1
ATOM 708 C CA . THR A 1 93 ? 8.848 -6.657 -10.558 1.00 90.19 93 THR A CA 1
ATOM 709 C C . THR A 1 93 ? 7.411 -6.217 -10.279 1.00 90.19 93 THR A C 1
ATOM 711 O O . THR A 1 93 ? 6.978 -6.266 -9.130 1.00 90.19 93 THR A O 1
ATOM 714 N N . ALA A 1 94 ? 6.649 -5.840 -11.306 1.00 92.62 94 ALA A N 1
ATOM 715 C CA . ALA A 1 94 ? 5.246 -5.464 -11.164 1.00 92.62 94 ALA A CA 1
ATOM 716 C C . ALA A 1 94 ? 4.389 -6.622 -10.636 1.00 92.62 94 ALA A C 1
ATOM 718 O O . ALA A 1 94 ? 3.540 -6.405 -9.777 1.00 92.62 94 ALA A O 1
ATOM 719 N N . GLU A 1 95 ? 4.622 -7.850 -11.109 1.00 93.62 95 GLU A N 1
ATOM 720 C CA . GLU A 1 95 ? 3.967 -9.060 -10.590 1.00 93.62 95 GLU A CA 1
ATOM 721 C C . GLU A 1 95 ? 4.247 -9.265 -9.097 1.00 93.62 95 GLU A C 1
ATOM 723 O O . GLU A 1 95 ? 3.311 -9.474 -8.320 1.00 93.62 95 GLU A O 1
ATOM 728 N N . THR A 1 96 ? 5.509 -9.132 -8.676 1.00 93.62 96 THR A N 1
ATOM 729 C CA . THR A 1 96 ? 5.882 -9.211 -7.258 1.00 93.62 96 THR A CA 1
ATOM 730 C C . THR A 1 96 ? 5.175 -8.133 -6.438 1.00 93.62 96 THR A C 1
ATOM 732 O O . THR A 1 96 ? 4.486 -8.464 -5.474 1.00 93.62 96 THR A O 1
ATOM 735 N N . VAL A 1 97 ? 5.260 -6.863 -6.849 1.00 95.06 97 VAL A N 1
ATOM 736 C CA . VAL A 1 97 ? 4.653 -5.740 -6.113 1.00 95.06 97 VAL A CA 1
ATOM 737 C C . VAL A 1 97 ? 3.132 -5.886 -6.009 1.00 95.06 97 VAL A C 1
ATOM 739 O O . VAL A 1 97 ? 2.569 -5.666 -4.939 1.00 95.06 97 VAL A O 1
ATOM 742 N N . ARG A 1 98 ? 2.452 -6.341 -7.071 1.00 96.56 98 ARG A N 1
ATOM 743 C CA . ARG A 1 98 ? 1.011 -6.655 -7.024 1.00 96.56 98 ARG A CA 1
ATOM 744 C C . ARG A 1 98 ? 0.699 -7.691 -5.950 1.00 96.56 98 ARG A C 1
ATOM 746 O O . ARG A 1 98 ? -0.238 -7.509 -5.175 1.00 96.56 98 ARG A O 1
ATOM 753 N N . SER A 1 99 ? 1.483 -8.769 -5.888 1.00 97.50 99 SER A N 1
ATOM 754 C CA . SER A 1 99 ? 1.280 -9.822 -4.889 1.00 97.50 99 SER A CA 1
ATOM 755 C C . SER A 1 99 ? 1.487 -9.309 -3.458 1.00 97.50 99 SER A C 1
ATOM 757 O O . SER A 1 99 ? 0.684 -9.612 -2.575 1.00 97.50 99 SER A O 1
ATOM 759 N N . GLU A 1 100 ? 2.495 -8.460 -3.246 1.00 98.19 100 GLU A N 1
ATOM 760 C CA . GLU A 1 100 ? 2.791 -7.833 -1.956 1.00 98.19 100 GLU A CA 1
ATOM 761 C C . GLU A 1 100 ? 1.666 -6.874 -1.528 1.00 98.19 100 GLU A C 1
ATOM 763 O O . GLU A 1 100 ? 1.182 -6.949 -0.399 1.00 98.19 100 GLU A O 1
ATOM 768 N N . HIS A 1 101 ? 1.167 -6.026 -2.434 1.00 98.62 101 HIS A N 1
ATOM 769 C CA . HIS A 1 101 ? 0.034 -5.135 -2.153 1.00 98.62 101 HIS A CA 1
ATOM 770 C C . HIS A 1 101 ? -1.243 -5.895 -1.791 1.00 98.62 101 HIS A C 1
ATOM 772 O O . HIS A 1 101 ? -1.952 -5.510 -0.859 1.00 98.62 101 HIS A O 1
ATOM 778 N N . ARG A 1 102 ? -1.529 -7.002 -2.484 1.00 98.69 102 ARG A N 1
ATOM 779 C CA . ARG A 1 102 ? -2.673 -7.867 -2.156 1.00 98.69 102 ARG A CA 1
ATOM 780 C C . ARG A 1 102 ? -2.510 -8.509 -0.777 1.00 98.69 102 ARG A C 1
ATOM 782 O O . ARG A 1 102 ? -3.496 -8.605 -0.051 1.00 98.69 102 ARG A O 1
ATOM 789 N N . ALA A 1 103 ? -1.293 -8.895 -0.390 1.00 98.75 103 ALA A N 1
ATOM 790 C CA . ALA A 1 103 ? -1.014 -9.415 0.949 1.00 98.75 103 ALA A CA 1
ATOM 791 C C . ALA A 1 103 ? -1.225 -8.351 2.042 1.00 98.75 103 ALA A C 1
ATOM 793 O O . ALA A 1 103 ? -1.828 -8.648 3.074 1.00 98.75 103 ALA A O 1
ATOM 794 N N . ILE A 1 104 ? -0.807 -7.103 1.795 1.00 98.88 104 ILE A N 1
ATOM 795 C CA . ILE A 1 104 ? -1.068 -5.969 2.697 1.00 98.88 104 ILE A CA 1
ATOM 796 C C . ILE A 1 104 ? -2.576 -5.763 2.873 1.00 98.88 104 ILE A C 1
ATOM 798 O O . ILE A 1 104 ? -3.063 -5.721 4.003 1.00 98.88 104 ILE A O 1
ATOM 802 N N . LEU A 1 105 ? -3.329 -5.680 1.769 1.00 98.88 105 LEU A N 1
ATOM 803 C CA . LEU A 1 105 ? -4.780 -5.499 1.829 1.00 98.88 105 LEU A CA 1
ATOM 804 C C . LEU A 1 105 ? -5.467 -6.667 2.548 1.00 98.88 105 LEU A C 1
ATOM 806 O O . LEU A 1 105 ? -6.359 -6.439 3.359 1.00 98.88 105 LEU A O 1
ATOM 810 N N . ALA A 1 106 ? -5.039 -7.906 2.300 1.00 98.88 106 ALA A N 1
ATOM 811 C CA . ALA A 1 106 ? -5.592 -9.075 2.976 1.00 98.88 106 ALA A CA 1
ATOM 812 C C . ALA A 1 106 ? -5.399 -9.011 4.501 1.00 98.88 106 ALA A C 1
ATOM 814 O O . ALA A 1 106 ? -6.330 -9.320 5.242 1.00 98.88 106 ALA A O 1
ATOM 815 N N . ALA A 1 107 ? -4.229 -8.569 4.972 1.00 98.88 107 ALA A N 1
ATOM 816 C CA . ALA A 1 107 ? -3.969 -8.394 6.400 1.00 98.88 107 ALA A CA 1
ATOM 817 C C . ALA A 1 107 ? -4.825 -7.275 7.022 1.00 98.88 107 ALA A C 1
ATOM 819 O O . ALA A 1 107 ? -5.361 -7.456 8.115 1.00 98.88 107 ALA A O 1
ATOM 820 N N . ILE A 1 108 ? -5.011 -6.161 6.303 1.00 98.88 108 ILE A N 1
ATOM 821 C CA . ILE A 1 108 ? -5.904 -5.065 6.716 1.00 98.88 108 ILE A CA 1
ATOM 822 C C . ILE A 1 108 ? -7.348 -5.567 6.839 1.00 98.88 108 ILE A C 1
ATOM 824 O O . ILE A 1 108 ? -7.964 -5.401 7.886 1.00 98.88 108 ILE A O 1
ATOM 828 N N . VAL A 1 109 ? -7.865 -6.253 5.815 1.00 98.81 109 VAL A N 1
ATOM 829 C CA . VAL A 1 109 ? -9.239 -6.792 5.803 1.00 98.81 109 VAL A CA 1
ATOM 830 C C . VAL A 1 109 ? -9.461 -7.822 6.914 1.00 98.81 109 VAL A C 1
ATOM 832 O O . VAL A 1 109 ? -10.557 -7.909 7.466 1.00 98.81 109 VAL A O 1
ATOM 835 N N . ALA A 1 110 ? -8.434 -8.603 7.257 1.00 98.69 110 ALA A N 1
ATOM 836 C CA . ALA A 1 110 ? -8.485 -9.567 8.353 1.00 98.69 110 ALA A CA 1
ATOM 837 C C . ALA A 1 110 ? -8.451 -8.916 9.750 1.00 98.69 110 ALA A C 1
ATOM 839 O O . ALA A 1 110 ? -8.666 -9.611 10.743 1.00 98.69 110 ALA A O 1
ATOM 840 N N . GLY A 1 111 ? -8.171 -7.614 9.839 1.00 98.56 111 GLY A N 1
ATOM 841 C CA . GLY A 1 111 ? -7.995 -6.906 11.103 1.00 98.56 111 GLY A CA 1
ATOM 842 C C . GLY A 1 111 ? -6.706 -7.266 11.847 1.00 98.56 111 GLY A C 1
ATOM 843 O O . GLY A 1 111 ? -6.609 -7.038 13.053 1.00 98.56 111 GLY A O 1
ATOM 844 N N . ASP A 1 112 ? -5.715 -7.839 11.158 1.00 98.81 112 ASP A N 1
ATOM 845 C CA . ASP A 1 112 ? -4.432 -8.222 11.752 1.00 98.81 112 ASP A CA 1
ATOM 846 C C . ASP A 1 112 ? -3.416 -7.086 11.579 1.00 98.81 112 ASP A C 1
ATOM 848 O O . ASP A 1 112 ? -2.667 -7.011 10.600 1.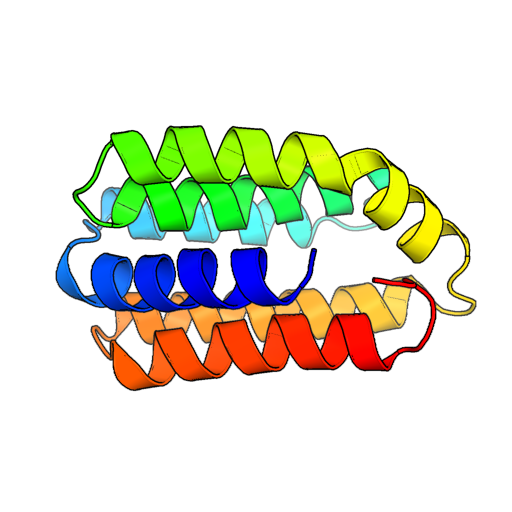00 98.81 112 ASP A O 1
ATOM 852 N N . ALA A 1 113 ? -3.412 -6.180 12.557 1.00 98.69 113 ALA A N 1
ATOM 853 C CA . ALA A 1 113 ? -2.547 -5.005 12.589 1.00 98.69 113 ALA A CA 1
ATOM 854 C C . ALA A 1 113 ? -1.049 -5.354 12.500 1.00 98.69 113 ALA A C 1
ATOM 856 O O . ALA A 1 113 ? -0.286 -4.697 11.781 1.00 98.69 113 ALA A O 1
ATOM 857 N N . ASP A 1 114 ? -0.628 -6.425 13.175 1.00 98.69 114 ASP A N 1
ATOM 858 C CA . ASP A 1 114 ? 0.762 -6.866 13.177 1.00 98.69 114 ASP A CA 1
ATOM 859 C C . ASP A 1 114 ? 1.159 -7.458 11.819 1.00 98.69 114 ASP A C 1
ATOM 861 O O . ASP A 1 114 ? 2.250 -7.176 11.314 1.00 98.69 114 ASP A O 1
ATOM 865 N N . ALA A 1 115 ? 0.287 -8.260 11.199 1.00 98.75 115 ALA A N 1
ATOM 866 C CA . ALA A 1 115 ? 0.520 -8.777 9.854 1.00 98.75 115 ALA A CA 1
ATOM 867 C C . ALA A 1 115 ? 0.543 -7.659 8.807 1.00 98.75 115 ALA A C 1
ATOM 869 O O . ALA A 1 115 ? 1.430 -7.664 7.955 1.00 98.75 115 ALA A O 1
ATOM 870 N N . ALA A 1 116 ? -0.353 -6.673 8.899 1.00 98.81 116 ALA A N 1
ATOM 871 C CA . ALA A 1 116 ? -0.391 -5.539 7.978 1.00 98.81 116 ALA A CA 1
ATOM 872 C C . ALA A 1 116 ? 0.896 -4.699 8.069 1.00 98.81 116 ALA A C 1
ATOM 874 O O . ALA A 1 116 ? 1.505 -4.353 7.054 1.00 98.81 116 ALA A O 1
ATOM 875 N N . SER A 1 117 ? 1.361 -4.438 9.294 1.00 98.75 117 SER A N 1
ATOM 876 C CA . SER A 1 117 ? 2.623 -3.742 9.574 1.00 98.75 117 SER A CA 1
ATOM 877 C C . SER A 1 117 ? 3.850 -4.502 9.051 1.00 98.75 117 SER A C 1
ATOM 879 O O . SER A 1 117 ? 4.743 -3.902 8.446 1.00 98.75 117 SER A O 1
ATOM 881 N N . ARG A 1 118 ? 3.903 -5.830 9.234 1.00 98.69 118 ARG A N 1
ATOM 882 C CA . ARG A 1 118 ? 4.989 -6.661 8.685 1.00 98.69 118 ARG A CA 1
ATOM 883 C C . ARG A 1 118 ? 4.976 -6.682 7.159 1.00 98.69 118 ARG A C 1
ATOM 885 O O . ARG A 1 118 ? 6.014 -6.416 6.562 1.00 98.69 118 ARG A O 1
ATOM 892 N N . ALA A 1 119 ? 3.817 -6.915 6.548 1.00 98.62 119 ALA A N 1
ATOM 893 C CA . ALA A 1 119 ? 3.684 -7.020 5.098 1.00 98.62 119 ALA A CA 1
ATOM 894 C C . ALA A 1 119 ? 4.153 -5.743 4.383 1.00 98.62 119 ALA A C 1
ATOM 896 O O . ALA A 1 119 ? 4.905 -5.819 3.413 1.00 98.62 119 ALA A O 1
ATOM 897 N N . VAL A 1 120 ? 3.785 -4.555 4.885 1.00 98.38 120 VAL A N 1
ATOM 898 C CA . VAL A 1 120 ? 4.238 -3.297 4.268 1.00 98.38 120 VAL A CA 1
ATOM 899 C C . VAL A 1 120 ? 5.724 -3.027 4.506 1.00 98.38 120 VAL A C 1
ATOM 901 O O . VAL A 1 120 ? 6.394 -2.489 3.626 1.00 98.38 120 VAL A O 1
ATOM 904 N N . ARG A 1 121 ? 6.272 -3.418 5.666 1.00 97.75 121 ARG A N 1
ATOM 905 C CA . ARG A 1 121 ? 7.717 -3.323 5.914 1.00 97.75 121 ARG A CA 1
ATOM 906 C C . ARG A 1 121 ? 8.486 -4.175 4.914 1.00 97.75 121 ARG A C 1
ATOM 908 O O . ARG A 1 121 ? 9.403 -3.659 4.289 1.00 97.75 121 ARG A O 1
ATOM 915 N N . GLU A 1 122 ? 8.090 -5.433 4.755 1.00 96.25 122 GLU A N 1
ATOM 916 C CA . GLU A 1 122 ? 8.718 -6.372 3.823 1.00 96.25 122 GLU A CA 1
ATOM 917 C C . GLU A 1 122 ? 8.620 -5.868 2.381 1.00 96.25 122 GLU A C 1
ATOM 919 O O . GLU A 1 122 ? 9.633 -5.839 1.690 1.00 96.25 122 GLU A O 1
ATOM 924 N N . HIS A 1 123 ? 7.454 -5.370 1.959 1.00 95.56 123 HIS A N 1
ATOM 925 C CA . HIS A 1 123 ? 7.256 -4.739 0.650 1.00 95.56 123 HIS A CA 1
ATOM 926 C C . HIS A 1 123 ? 8.234 -3.574 0.403 1.00 95.56 123 HIS A C 1
ATOM 928 O O . HIS A 1 123 ? 8.914 -3.513 -0.624 1.00 95.56 123 HIS A O 1
ATOM 934 N N . ILE A 1 124 ? 8.352 -2.652 1.366 1.00 93.31 124 ILE A N 1
ATOM 935 C CA . ILE A 1 124 ? 9.268 -1.512 1.254 1.00 93.31 124 ILE A CA 1
ATOM 936 C C . ILE A 1 124 ? 10.720 -2.006 1.253 1.00 93.31 124 ILE A C 1
ATOM 938 O O . ILE A 1 124 ? 11.505 -1.614 0.398 1.00 93.31 124 ILE A O 1
ATOM 942 N N . GLU A 1 125 ? 11.115 -2.864 2.185 1.00 91.31 125 GLU A N 1
ATOM 943 C CA . GLU A 1 125 ? 12.502 -3.325 2.281 1.00 91.31 125 GLU A CA 1
ATOM 944 C C . GLU A 1 125 ? 12.920 -4.146 1.053 1.00 91.31 125 GLU A C 1
ATOM 946 O O . GLU A 1 125 ? 14.012 -3.925 0.534 1.00 91.31 125 GLU A O 1
ATOM 951 N N . SER A 1 126 ? 12.037 -5.003 0.531 1.00 86.06 126 SER A N 1
ATOM 952 C CA . SER A 1 126 ? 12.210 -5.771 -0.712 1.00 86.06 126 SER A CA 1
ATOM 953 C C . SER A 1 126 ? 12.509 -4.848 -1.894 1.00 86.06 126 SER A C 1
ATOM 955 O O . SER A 1 126 ? 13.537 -4.990 -2.565 1.00 86.06 126 SER A O 1
ATOM 957 N N . PHE A 1 127 ? 11.674 -3.822 -2.092 1.00 79.06 127 PHE A N 1
ATOM 958 C CA . PHE A 1 127 ? 11.843 -2.875 -3.191 1.00 79.06 127 PHE A CA 1
ATOM 959 C C . PHE A 1 127 ? 13.148 -2.071 -3.084 1.00 79.06 127 PHE A C 1
ATOM 961 O O . PHE A 1 127 ? 13.829 -1.834 -4.082 1.00 79.06 127 PHE A O 1
ATOM 968 N N . TRP A 1 128 ? 13.526 -1.656 -1.874 1.00 74.75 128 TRP A N 1
ATOM 969 C CA . TRP A 1 128 ? 14.734 -0.856 -1.657 1.00 74.75 128 TRP A CA 1
ATOM 970 C C . TRP A 1 128 ? 16.018 -1.705 -1.684 1.00 74.75 128 TRP A C 1
ATOM 972 O O . TRP A 1 128 ? 17.064 -1.217 -2.119 1.00 74.75 128 TRP A O 1
ATOM 982 N N . ALA A 1 129 ? 15.945 -2.985 -1.304 1.00 68.19 129 ALA A N 1
ATOM 983 C CA . ALA A 1 129 ? 17.051 -3.942 -1.383 1.00 68.19 129 ALA A CA 1
ATOM 984 C C . ALA A 1 129 ? 17.399 -4.360 -2.824 1.00 68.19 129 ALA A C 1
ATOM 986 O O . ALA A 1 129 ? 18.543 -4.735 -3.081 1.00 68.19 129 ALA A O 1
ATOM 987 N N . LEU A 1 130 ? 16.473 -4.211 -3.784 1.00 61.06 130 LEU A N 1
ATOM 988 C CA . LEU A 1 130 ? 16.737 -4.383 -5.226 1.00 61.06 130 LEU A CA 1
ATOM 989 C C . LEU A 1 130 ? 17.748 -3.358 -5.797 1.00 61.06 130 LEU A C 1
ATOM 991 O O . LEU A 1 130 ? 18.141 -3.449 -6.960 1.00 61.06 130 LEU A O 1
ATOM 995 N N . GLY A 1 131 ? 18.250 -2.433 -4.969 1.00 51.50 131 GLY A N 1
ATOM 996 C CA . GLY A 1 131 ? 19.595 -1.883 -5.133 1.00 51.50 131 GLY A CA 1
ATOM 997 C C . GLY A 1 131 ? 19.721 -0.654 -6.029 1.00 51.50 131 GLY A C 1
ATOM 998 O O . GLY A 1 131 ? 20.716 -0.550 -6.744 1.00 51.50 131 GLY A O 1
ATOM 999 N N . ARG A 1 132 ? 18.758 0.284 -6.027 1.00 52.59 132 ARG A N 1
ATOM 1000 C CA . ARG A 1 132 ? 18.825 1.482 -6.903 1.00 52.59 132 ARG A CA 1
ATOM 1001 C C . ARG A 1 132 ? 18.361 2.810 -6.312 1.00 52.59 132 ARG A C 1
ATOM 1003 O O . ARG A 1 132 ? 18.205 3.779 -7.049 1.00 52.59 132 ARG A O 1
ATOM 1010 N N . ILE A 1 133 ? 18.184 2.896 -4.999 1.00 53.72 133 ILE A N 1
ATOM 1011 C CA . ILE A 1 133 ? 17.798 4.148 -4.352 1.00 53.72 133 ILE A CA 1
ATOM 1012 C C . ILE A 1 133 ? 18.748 4.412 -3.183 1.00 53.72 133 ILE A C 1
ATOM 1014 O O . ILE A 1 133 ? 18.646 3.775 -2.138 1.00 53.72 133 ILE A O 1
ATOM 1018 N N . ALA A 1 134 ? 19.697 5.330 -3.384 1.00 45.16 134 ALA A N 1
ATOM 1019 C CA . ALA A 1 134 ? 20.504 5.864 -2.292 1.00 45.16 134 ALA A CA 1
ATOM 1020 C C . ALA A 1 134 ? 19.616 6.708 -1.357 1.00 45.16 134 ALA A C 1
ATOM 1022 O O . ALA A 1 134 ? 18.666 7.343 -1.816 1.00 45.16 134 ALA A O 1
ATOM 1023 N N . ASP A 1 135 ? 19.908 6.645 -0.058 1.00 51.22 135 ASP A N 1
ATOM 1024 C CA . ASP A 1 135 ? 19.090 7.205 1.028 1.00 51.22 135 ASP A CA 1
ATOM 1025 C C . ASP A 1 135 ? 18.926 8.735 1.009 1.00 51.22 135 ASP A C 1
ATOM 1027 O O . ASP A 1 135 ? 19.891 9.432 0.616 1.00 51.22 135 ASP A O 1
#

Sequence (135 aa):
MLRTRLALETWSCSEAALHASAEDHAELAAILDEMDRPGIGTGDFNRLDAAFHVRIAASSGNLLTGHLMSSLRGAINRQMIDAYATLEDWQRTAETVRSEHRAILAAIVAGDADAASRAVREHIESFWALGRIAD